Protein AF-A0A930AT06-F1 (afdb_monomer_lite)

Structure (mmCIF, N/CA/C/O backbone):
data_AF-A0A930AT06-F1
#
_entry.id   AF-A0A930AT06-F1
#
loop_
_atom_site.group_PDB
_atom_site.id
_atom_site.type_symbol
_atom_site.label_atom_id
_atom_site.label_alt_id
_atom_site.label_comp_id
_atom_site.label_asym_id
_atom_site.label_entity_id
_atom_site.label_seq_id
_atom_site.pdbx_PDB_ins_code
_atom_site.Cartn_x
_atom_site.Cartn_y
_atom_site.Cartn_z
_atom_site.occupancy
_atom_site.B_iso_or_equiv
_atom_site.auth_seq_id
_atom_site.auth_comp_id
_atom_site.auth_asym_id
_atom_site.auth_atom_id
_atom_site.pdbx_PDB_model_num
ATOM 1 N N . MET A 1 1 ? 22.405 -10.380 -41.514 1.00 41.34 1 MET A N 1
ATOM 2 C CA . MET A 1 1 ? 22.450 -8.928 -41.242 1.00 41.34 1 MET A CA 1
ATOM 3 C C . MET A 1 1 ? 21.525 -8.656 -40.066 1.00 41.34 1 MET A C 1
ATOM 5 O O . MET A 1 1 ? 20.326 -8.548 -40.269 1.00 41.34 1 MET A O 1
ATOM 9 N N . THR A 1 2 ? 22.052 -8.662 -38.842 1.00 42.28 2 THR A N 1
ATOM 10 C CA . THR A 1 2 ? 21.339 -8.215 -37.635 1.00 42.28 2 THR A CA 1
ATOM 11 C C . THR A 1 2 ? 21.706 -6.751 -37.441 1.00 42.28 2 THR A C 1
ATOM 13 O O . THR A 1 2 ? 22.835 -6.443 -37.078 1.00 42.28 2 THR A O 1
ATOM 16 N N . ALA A 1 3 ? 20.808 -5.849 -37.832 1.00 49.84 3 ALA A N 1
ATOM 17 C CA . ALA A 1 3 ? 20.995 -4.425 -37.603 1.00 49.84 3 ALA A CA 1
ATOM 18 C C . ALA A 1 3 ? 20.660 -4.138 -36.137 1.00 49.84 3 ALA A C 1
ATOM 20 O O . ALA A 1 3 ? 19.502 -4.260 -35.732 1.00 49.84 3 ALA A O 1
ATOM 21 N N . ASP A 1 4 ? 21.686 -3.805 -35.358 1.00 57.00 4 ASP A N 1
ATOM 22 C CA . ASP A 1 4 ? 21.564 -3.393 -33.967 1.00 57.00 4 ASP A CA 1
ATOM 23 C C . ASP A 1 4 ? 20.578 -2.228 -33.841 1.00 57.00 4 ASP A C 1
ATOM 25 O O . ASP A 1 4 ? 20.795 -1.126 -34.344 1.00 57.00 4 ASP A O 1
ATOM 29 N N . SER A 1 5 ? 19.476 -2.493 -33.141 1.00 58.97 5 SER A N 1
ATOM 30 C CA . SER A 1 5 ? 18.586 -1.482 -32.559 1.00 58.97 5 SER A CA 1
ATOM 31 C C . SER A 1 5 ? 18.809 -1.406 -31.043 1.00 58.97 5 SER A C 1
ATOM 33 O O . SER A 1 5 ? 17.868 -1.177 -30.285 1.00 58.97 5 SER A O 1
ATOM 35 N N . ASP A 1 6 ? 20.056 -1.611 -30.603 1.00 60.31 6 ASP A N 1
ATOM 36 C CA . ASP A 1 6 ? 20.442 -1.780 -29.195 1.00 60.31 6 ASP A CA 1
ATOM 37 C C . ASP A 1 6 ? 20.121 -0.565 -28.314 1.00 60.31 6 ASP A C 1
ATOM 39 O O . ASP A 1 6 ? 19.772 -0.716 -27.149 1.00 60.31 6 ASP A O 1
ATOM 43 N N . GLY A 1 7 ? 20.147 0.655 -28.862 1.00 59.22 7 GLY A N 1
ATOM 44 C CA . GLY A 1 7 ? 19.778 1.864 -28.112 1.00 59.22 7 GLY A CA 1
ATOM 45 C C . GLY A 1 7 ? 18.268 2.018 -27.872 1.00 59.22 7 GLY A C 1
ATOM 46 O O . GLY A 1 7 ? 17.852 2.523 -26.830 1.00 59.22 7 GLY A O 1
ATOM 47 N N . SER A 1 8 ? 17.433 1.558 -28.812 1.00 62.00 8 SER A N 1
ATOM 48 C CA . SER A 1 8 ? 15.970 1.582 -28.669 1.00 62.00 8 SER A CA 1
ATOM 49 C C . SER A 1 8 ? 15.480 0.448 -27.772 1.00 62.00 8 SER A C 1
ATOM 51 O O . SER A 1 8 ? 14.528 0.642 -27.017 1.00 62.00 8 SER A O 1
ATOM 53 N N . SER A 1 9 ? 16.101 -0.730 -27.849 1.00 78.31 9 SER A N 1
ATOM 54 C CA . SER A 1 9 ? 15.737 -1.882 -27.024 1.00 78.31 9 SER A CA 1
ATOM 55 C C . SER A 1 9 ? 16.129 -1.676 -25.559 1.00 78.31 9 SER A C 1
ATOM 57 O O . SER A 1 9 ? 15.321 -1.994 -24.690 1.00 78.31 9 SER A O 1
ATOM 59 N N . LEU A 1 10 ? 17.285 -1.059 -25.269 1.00 83.25 10 LEU A N 1
ATOM 60 C CA . LEU A 1 10 ? 17.705 -0.711 -23.901 1.00 83.25 10 LEU A CA 1
ATOM 61 C C . LEU A 1 10 ? 16.775 0.307 -23.237 1.00 83.25 10 LEU A C 1
ATOM 63 O O . LEU A 1 10 ? 16.359 0.107 -22.097 1.00 83.25 10 LEU A O 1
ATOM 67 N N . GLY A 1 11 ? 16.411 1.382 -23.944 1.00 87.69 11 GLY A N 1
ATOM 68 C CA . GLY A 1 11 ? 15.486 2.389 -23.415 1.00 87.69 11 GLY A CA 1
ATOM 69 C C . GLY A 1 11 ? 14.109 1.801 -23.097 1.00 87.69 11 GLY A C 1
ATOM 70 O O . GLY A 1 11 ? 13.550 2.067 -22.033 1.00 87.69 11 GLY A O 1
ATOM 71 N N . VAL A 1 12 ? 13.591 0.941 -23.980 1.00 87.81 12 VAL A N 1
ATOM 72 C CA . VAL A 1 12 ? 12.318 0.235 -23.773 1.00 87.81 12 VAL A CA 1
ATOM 73 C C . VAL A 1 12 ? 12.424 -0.806 -22.651 1.00 87.81 12 VAL A C 1
ATOM 75 O O . VAL A 1 12 ? 11.511 -0.896 -21.837 1.00 87.81 12 VAL A O 1
ATOM 78 N N . GLN A 1 13 ? 13.531 -1.548 -22.539 1.00 87.44 13 GLN A N 1
ATOM 79 C CA . GLN A 1 13 ? 13.757 -2.488 -21.432 1.00 87.44 13 GLN A CA 1
ATOM 80 C C . GLN A 1 13 ? 13.805 -1.779 -20.078 1.00 87.44 13 GLN A C 1
ATOM 82 O O . GLN A 1 13 ? 13.132 -2.216 -19.148 1.00 87.44 13 GLN A O 1
ATOM 87 N N . ILE A 1 14 ? 14.541 -0.669 -19.961 1.00 91.06 14 ILE A N 1
ATOM 88 C CA . ILE A 1 14 ? 14.592 0.120 -18.723 1.00 91.06 14 ILE A CA 1
ATOM 89 C C . ILE A 1 14 ? 13.206 0.674 -18.389 1.00 91.06 14 ILE A C 1
ATOM 91 O O . ILE A 1 14 ? 12.786 0.593 -17.238 1.00 91.06 14 ILE A O 1
ATOM 95 N N . LEU A 1 15 ? 12.466 1.181 -19.381 1.00 91.12 15 LEU A N 1
ATOM 96 C CA . LEU A 1 15 ? 11.097 1.658 -19.181 1.00 91.12 15 LEU A CA 1
ATOM 97 C C . LEU A 1 15 ? 10.188 0.547 -18.633 1.00 91.12 15 LEU A C 1
ATOM 99 O O . LEU A 1 15 ? 9.468 0.771 -17.663 1.00 91.12 15 LEU A O 1
ATOM 103 N N . ILE A 1 16 ? 10.248 -0.649 -19.226 1.00 90.31 16 ILE A N 1
ATOM 104 C CA . ILE A 1 16 ? 9.490 -1.821 -18.777 1.00 90.31 16 ILE A CA 1
ATOM 105 C C . ILE A 1 16 ? 9.897 -2.196 -17.350 1.00 90.31 16 ILE A C 1
ATOM 107 O O . ILE A 1 16 ? 9.023 -2.346 -16.505 1.00 90.31 16 ILE A O 1
ATOM 111 N N . ILE A 1 17 ? 11.194 -2.278 -17.038 1.00 91.38 17 ILE A N 1
ATOM 112 C CA . ILE A 1 17 ? 11.683 -2.605 -15.689 1.00 91.38 17 ILE A CA 1
ATOM 113 C C . ILE A 1 17 ? 11.196 -1.583 -14.663 1.00 91.38 17 ILE A C 1
ATOM 115 O O . ILE A 1 17 ? 10.721 -1.971 -13.598 1.00 91.38 17 ILE A O 1
ATOM 119 N N . VAL A 1 18 ? 11.276 -0.286 -14.967 1.00 94.56 18 VAL A N 1
ATOM 120 C CA . VAL A 1 18 ? 10.789 0.777 -14.078 1.00 94.56 18 VAL A CA 1
ATOM 121 C C . VAL A 1 18 ? 9.286 0.637 -13.850 1.00 94.56 18 VAL A C 1
ATOM 123 O O . VAL A 1 18 ? 8.829 0.750 -12.716 1.00 94.56 18 VAL A O 1
ATOM 126 N N . LEU A 1 19 ? 8.520 0.342 -14.900 1.00 92.62 19 LEU A N 1
ATOM 127 C CA . LEU A 1 19 ? 7.072 0.181 -14.813 1.00 92.62 19 LEU A CA 1
ATOM 128 C C . LEU A 1 19 ? 6.679 -1.070 -14.010 1.00 92.62 19 LEU A C 1
ATOM 130 O O . LEU A 1 19 ? 5.832 -0.984 -13.123 1.00 92.62 19 LEU A O 1
ATOM 134 N N . LEU A 1 20 ? 7.337 -2.207 -14.252 1.00 87.56 20 LEU A N 1
ATOM 135 C CA . LEU A 1 20 ? 7.144 -3.447 -13.490 1.00 87.56 20 LEU A CA 1
ATOM 136 C C . LEU A 1 20 ? 7.559 -3.282 -12.023 1.00 87.56 20 LEU A C 1
ATOM 138 O O . LEU A 1 20 ? 6.882 -3.782 -11.126 1.00 87.56 20 LEU A O 1
ATOM 142 N N . THR A 1 21 ? 8.640 -2.544 -11.769 1.00 90.06 21 THR A N 1
ATOM 143 C CA . THR A 1 21 ? 9.106 -2.219 -10.415 1.00 90.06 21 THR A CA 1
ATOM 144 C C . THR A 1 21 ? 8.109 -1.312 -9.702 1.00 90.06 21 THR A C 1
ATOM 146 O O . THR A 1 21 ? 7.804 -1.541 -8.537 1.00 90.06 21 THR A O 1
ATOM 149 N N . ALA A 1 22 ? 7.560 -0.308 -10.389 1.00 91.56 22 ALA A N 1
ATOM 150 C CA . ALA A 1 22 ? 6.541 0.577 -9.834 1.00 91.56 22 ALA A CA 1
ATOM 151 C C . ALA A 1 22 ? 5.249 -0.181 -9.497 1.00 91.56 22 ALA A C 1
ATOM 153 O O . ALA A 1 22 ? 4.666 0.054 -8.440 1.00 91.56 22 ALA A O 1
ATOM 154 N N . LEU A 1 23 ? 4.827 -1.120 -10.352 1.00 87.12 23 LEU A N 1
ATOM 155 C CA . LEU A 1 23 ? 3.694 -2.006 -10.072 1.00 87.12 23 LEU A CA 1
ATOM 156 C C . LEU A 1 23 ? 3.953 -2.882 -8.843 1.00 87.12 23 LEU A C 1
ATOM 158 O O . LEU A 1 23 ? 3.141 -2.888 -7.921 1.00 87.12 23 LEU A O 1
ATOM 162 N N . ASN A 1 24 ? 5.102 -3.558 -8.786 1.00 86.69 24 ASN A N 1
ATOM 163 C CA . ASN A 1 24 ? 5.491 -4.362 -7.625 1.00 86.69 24 ASN A CA 1
ATOM 164 C C . ASN A 1 24 ? 5.551 -3.520 -6.339 1.00 86.69 24 ASN A C 1
ATOM 166 O O . ASN A 1 24 ? 5.018 -3.920 -5.304 1.00 86.69 24 ASN A O 1
ATOM 170 N N . ALA A 1 25 ? 6.127 -2.318 -6.412 1.00 88.69 25 ALA A N 1
ATOM 171 C CA . ALA A 1 25 ? 6.183 -1.386 -5.292 1.00 88.69 25 ALA A CA 1
ATOM 172 C C . ALA A 1 25 ? 4.786 -0.920 -4.851 1.00 88.69 25 ALA A C 1
ATOM 174 O O . ALA A 1 25 ? 4.550 -0.785 -3.654 1.00 88.69 25 ALA A O 1
ATOM 175 N N . PHE A 1 26 ? 3.848 -0.705 -5.778 1.00 88.50 26 PHE A N 1
ATOM 176 C CA . PHE A 1 26 ? 2.468 -0.342 -5.453 1.00 88.50 26 PHE A CA 1
ATOM 177 C C . PHE A 1 26 ? 1.742 -1.465 -4.700 1.00 88.50 26 PHE A C 1
ATOM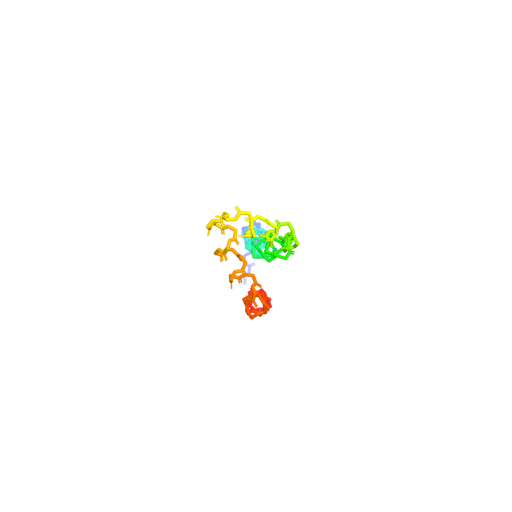 179 O O . PHE A 1 26 ? 1.133 -1.209 -3.660 1.00 88.50 26 PHE A O 1
ATOM 186 N N . PHE A 1 27 ? 1.842 -2.709 -5.180 1.00 83.62 27 PHE A N 1
ATOM 187 C CA . PHE A 1 27 ? 1.229 -3.857 -4.507 1.00 83.62 27 PHE A CA 1
ATOM 188 C C . PHE A 1 27 ? 1.859 -4.122 -3.135 1.00 83.62 27 PHE A C 1
ATOM 190 O O . PHE A 1 27 ? 1.135 -4.284 -2.154 1.00 83.62 27 PHE A O 1
ATOM 197 N N . SER A 1 28 ? 3.189 -4.059 -3.036 1.00 84.88 28 SER A N 1
ATOM 198 C CA . SER A 1 28 ? 3.901 -4.208 -1.763 1.00 84.88 28 SER A CA 1
ATOM 199 C C . SER A 1 28 ? 3.575 -3.073 -0.778 1.00 84.88 28 SER A C 1
ATOM 201 O O . SER A 1 28 ? 3.372 -3.312 0.411 1.00 84.88 28 SER A O 1
ATOM 203 N N . ALA A 1 29 ? 3.423 -1.833 -1.255 1.00 87.94 29 ALA A N 1
ATOM 204 C CA . ALA A 1 29 ? 2.996 -0.715 -0.415 1.00 87.94 29 ALA A CA 1
ATOM 205 C C . ALA A 1 29 ? 1.563 -0.893 0.112 1.00 87.94 29 ALA A C 1
ATOM 207 O O . ALA A 1 29 ? 1.296 -0.544 1.262 1.00 87.94 29 ALA A O 1
ATOM 208 N N . ALA A 1 30 ? 0.647 -1.443 -0.693 1.00 85.00 30 ALA A N 1
ATOM 209 C CA . ALA A 1 30 ? -0.716 -1.744 -0.259 1.00 85.00 30 ALA A CA 1
ATOM 210 C C . ALA A 1 30 ? -0.744 -2.827 0.834 1.00 85.00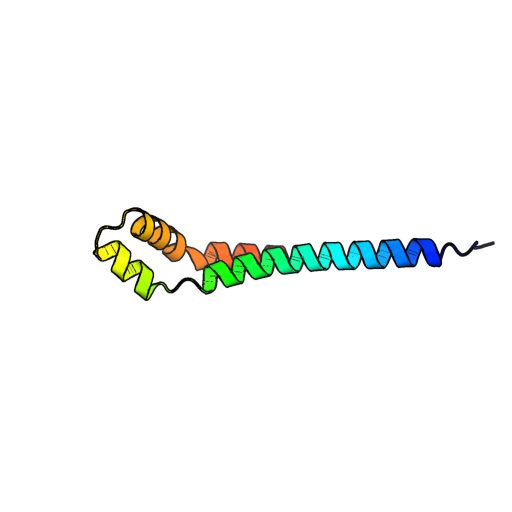 30 ALA A C 1
ATOM 212 O O . ALA A 1 30 ? -1.450 -2.668 1.830 1.00 85.00 30 ALA A O 1
ATOM 213 N N . GLU A 1 31 ? 0.066 -3.878 0.687 1.00 83.12 31 GLU A N 1
ATOM 214 C CA . GLU A 1 31 ? 0.249 -4.926 1.695 1.00 83.12 31 GLU A CA 1
ATOM 215 C C . GLU A 1 31 ? 0.791 -4.349 3.011 1.00 83.12 31 GLU A C 1
ATOM 217 O O . GLU A 1 31 ? 0.178 -4.509 4.068 1.00 83.12 31 GLU A O 1
ATOM 222 N N . ILE A 1 32 ? 1.891 -3.591 2.947 1.00 84.94 32 ILE A N 1
ATOM 223 C CA . ILE A 1 32 ? 2.511 -2.970 4.125 1.00 84.94 32 ILE A CA 1
ATOM 224 C C . ILE A 1 32 ? 1.558 -1.975 4.787 1.00 84.94 32 ILE A C 1
ATOM 226 O O . ILE A 1 32 ? 1.468 -1.948 6.012 1.00 84.94 32 ILE A O 1
ATOM 230 N N . ALA A 1 33 ? 0.819 -1.171 4.019 1.00 85.00 33 ALA A N 1
ATOM 231 C CA . ALA A 1 33 ? -0.171 -0.256 4.575 1.00 85.00 33 ALA A CA 1
ATOM 232 C C . ALA A 1 33 ? -1.229 -1.018 5.378 1.00 85.00 33 ALA A C 1
ATOM 234 O O . ALA A 1 33 ? -1.557 -0.603 6.488 1.00 85.00 33 ALA A O 1
ATOM 235 N N . PHE A 1 34 ? -1.697 -2.149 4.852 1.00 80.94 34 PHE A N 1
ATOM 236 C CA . PHE A 1 34 ? -2.690 -3.001 5.490 1.00 80.94 34 PHE A CA 1
ATOM 237 C C . PHE A 1 34 ? -2.143 -3.675 6.763 1.00 80.94 34 PHE A C 1
ATOM 239 O O . PHE A 1 34 ? -2.777 -3.601 7.815 1.00 80.94 34 PHE A O 1
ATOM 246 N N . VAL A 1 35 ? -0.933 -4.243 6.708 1.00 79.56 35 VAL A N 1
ATOM 247 C CA . VAL A 1 35 ? -0.239 -4.857 7.860 1.00 79.56 35 VAL A CA 1
ATOM 248 C C . VAL A 1 35 ? 0.137 -3.821 8.928 1.00 79.56 35 VAL A C 1
ATOM 250 O O . VAL A 1 35 ? 0.107 -4.114 10.121 1.00 79.56 35 VAL A O 1
ATOM 253 N N . SER A 1 36 ? 0.460 -2.587 8.531 1.00 84.06 36 SER A N 1
ATOM 254 C CA . SER A 1 36 ? 0.855 -1.511 9.453 1.00 84.06 36 SER A CA 1
ATOM 255 C C . SER A 1 36 ? -0.301 -0.955 10.288 1.00 84.06 36 SER A C 1
ATOM 257 O O . SER A 1 36 ? -0.071 -0.178 11.223 1.00 84.06 36 SER A O 1
ATOM 259 N N . ILE A 1 37 ? -1.550 -1.321 9.971 1.00 84.88 37 ILE A N 1
ATOM 260 C CA . ILE A 1 37 ? -2.699 -0.862 10.741 1.00 84.88 37 ILE A CA 1
ATOM 261 C C . ILE A 1 37 ? -2.598 -1.434 12.153 1.00 84.88 37 ILE A C 1
ATOM 263 O O . ILE A 1 37 ? -2.671 -2.637 12.387 1.00 84.88 37 ILE A O 1
ATOM 267 N N . ASN A 1 38 ? -2.483 -0.538 13.132 1.00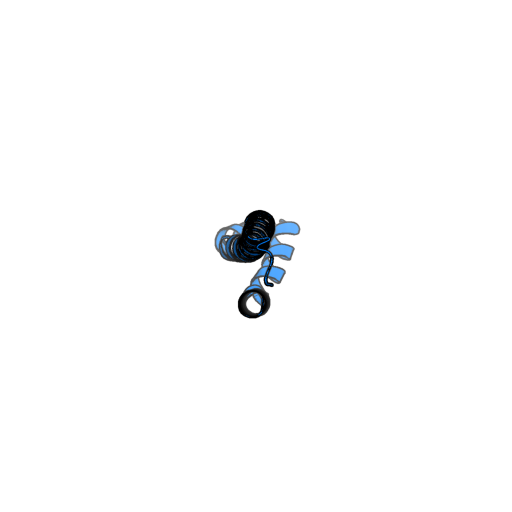 84.62 38 ASN A N 1
ATOM 268 C CA . ASN A 1 38 ? -2.454 -0.928 14.531 1.00 84.62 38 ASN A CA 1
ATOM 269 C C . ASN A 1 38 ? -3.859 -1.355 14.983 1.00 84.62 38 ASN A C 1
ATOM 271 O O . ASN A 1 38 ? -4.685 -0.519 15.371 1.00 84.62 38 ASN A O 1
ATOM 275 N N . GLN A 1 39 ? -4.108 -2.664 14.938 1.00 81.56 39 GLN A N 1
ATOM 276 C CA . GLN A 1 39 ? -5.379 -3.276 15.318 1.00 81.56 39 GLN A CA 1
ATOM 277 C C . GLN A 1 39 ? -5.803 -2.893 16.742 1.00 81.56 39 GLN A C 1
ATOM 279 O O . GLN A 1 39 ? -6.977 -2.625 16.963 1.00 81.56 39 GLN A O 1
ATOM 284 N N . GLY A 1 40 ? -4.863 -2.754 17.686 1.00 83.62 40 GLY A N 1
ATOM 285 C CA . GLY A 1 40 ? -5.163 -2.350 19.065 1.00 83.62 40 GLY A CA 1
ATOM 286 C C . GLY A 1 40 ? -5.740 -0.934 19.165 1.00 83.62 40 GLY A C 1
ATOM 287 O O . GLY A 1 40 ? -6.760 -0.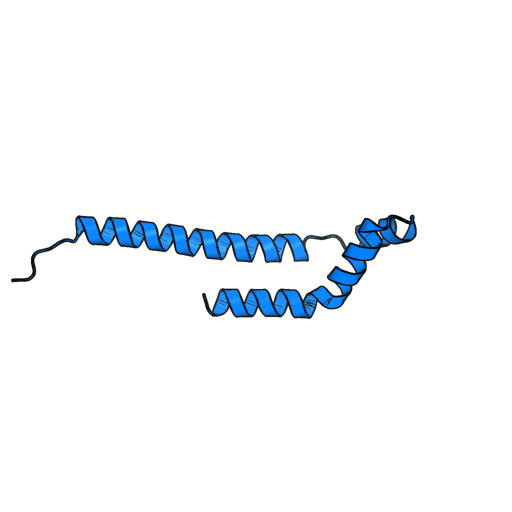719 19.817 1.00 83.62 40 GLY A O 1
ATOM 288 N N . LYS A 1 41 ? -5.152 0.032 18.445 1.00 85.38 41 LYS A N 1
ATOM 289 C CA . LYS A 1 41 ? -5.704 1.400 18.367 1.00 85.38 41 LYS A CA 1
ATOM 290 C C . LYS A 1 41 ? -7.055 1.432 17.651 1.00 85.38 41 LYS A C 1
ATOM 292 O O . LYS A 1 41 ? -7.915 2.240 17.993 1.00 85.38 41 LYS A O 1
ATOM 297 N N . MET A 1 42 ? -7.238 0.581 16.642 1.00 86.06 42 MET A N 1
ATOM 298 C CA . MET A 1 42 ? -8.481 0.533 15.874 1.00 86.06 42 MET A CA 1
ATOM 299 C C . MET A 1 42 ? -9.614 -0.153 16.647 1.00 86.06 42 MET A C 1
ATOM 301 O O . MET A 1 42 ? -10.751 0.305 16.586 1.00 86.06 42 MET A O 1
ATOM 305 N N . ALA A 1 43 ? -9.288 -1.156 17.464 1.00 84.75 43 ALA A N 1
ATOM 306 C CA . ALA A 1 43 ? -10.194 -1.780 18.422 1.00 84.75 43 ALA A CA 1
ATOM 307 C C . ALA A 1 43 ? -10.656 -0.805 19.498 1.00 84.75 43 ALA A C 1
ATOM 309 O O . ALA A 1 43 ? -11.847 -0.739 19.792 1.00 84.75 43 ALA A O 1
ATOM 310 N N . GLN A 1 44 ? -9.744 0.011 20.026 1.00 88.81 44 GLN A N 1
ATOM 311 C CA . GLN A 1 44 ? -10.098 1.047 20.992 1.00 88.81 44 GLN A CA 1
ATOM 312 C C . GLN A 1 44 ? -11.086 2.062 20.393 1.00 88.81 44 GLN A C 1
ATOM 314 O O . GLN A 1 44 ? -12.144 2.302 20.968 1.00 88.81 44 GLN A O 1
ATOM 319 N N . LYS A 1 45 ? -10.817 2.577 19.185 1.00 85.94 45 LYS A N 1
ATOM 320 C CA . LYS A 1 45 ? -11.747 3.485 18.483 1.00 85.94 45 LYS A CA 1
ATOM 321 C C . LYS A 1 45 ? -13.094 2.836 18.154 1.00 85.94 45 LYS A C 1
ATOM 323 O O . LYS A 1 45 ? -14.125 3.504 18.166 1.00 85.94 45 LYS A O 1
ATOM 328 N N . ALA A 1 46 ? -13.096 1.539 17.849 1.00 86.81 46 ALA A N 1
ATOM 329 C CA . ALA A 1 46 ? -14.320 0.786 17.615 1.00 86.81 46 ALA A CA 1
ATOM 330 C C . ALA A 1 46 ? -15.159 0.656 18.899 1.00 86.81 46 ALA A C 1
ATOM 332 O O . ALA A 1 46 ? -16.377 0.826 18.844 1.00 86.81 46 ALA A O 1
ATOM 333 N N . GLN A 1 47 ? -14.515 0.424 20.050 1.00 86.00 47 GLN A N 1
ATOM 334 C CA . GLN A 1 47 ? -15.167 0.404 21.366 1.00 86.00 47 GLN A CA 1
ATOM 335 C C . GLN A 1 47 ? -15.709 1.780 21.775 1.00 86.00 47 GLN A C 1
ATOM 337 O O . GLN A 1 47 ? -16.774 1.859 22.380 1.00 86.00 47 GLN A O 1
ATOM 342 N N . GLU A 1 48 ? -15.036 2.863 21.383 1.00 88.81 48 GLU A N 1
ATOM 343 C CA . GLU A 1 48 ? -15.501 4.247 21.574 1.00 88.81 48 GLU A CA 1
ATOM 344 C C . GLU A 1 48 ? -16.697 4.623 20.668 1.00 88.81 48 GLU A C 1
ATOM 346 O O . GLU A 1 48 ? -17.245 5.720 20.780 1.00 88.81 48 GLU A O 1
ATOM 351 N N . GLY A 1 49 ? -17.145 3.715 19.791 1.00 86.44 49 GLY A N 1
ATOM 352 C CA . GLY A 1 49 ? -18.342 3.884 18.965 1.00 86.44 49 GLY A CA 1
A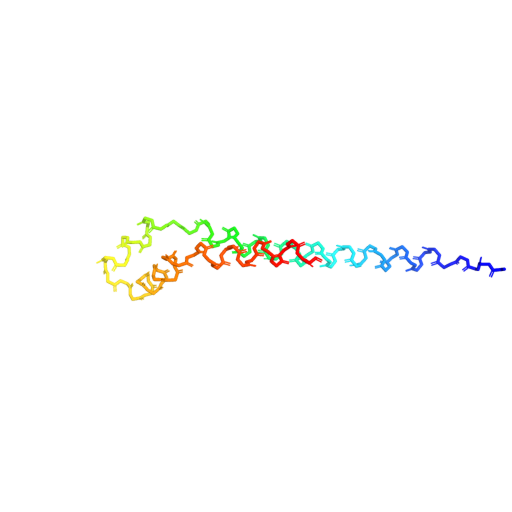TOM 353 C C . GLY A 1 49 ? -18.087 4.443 17.562 1.00 86.44 49 GLY A C 1
ATOM 354 O O . GLY A 1 49 ? -19.044 4.759 16.846 1.00 86.44 49 GLY A O 1
ATOM 355 N N . ASP A 1 50 ? -16.827 4.544 17.122 1.00 88.62 50 ASP A N 1
ATOM 356 C CA . ASP A 1 50 ? -16.516 4.968 15.757 1.00 88.62 50 ASP A CA 1
ATOM 357 C C . ASP A 1 50 ? -16.926 3.879 14.749 1.00 88.62 50 ASP A C 1
ATOM 359 O O . ASP A 1 50 ? -16.275 2.846 14.570 1.00 88.62 50 ASP A O 1
ATOM 363 N N . LYS A 1 51 ? -18.023 4.144 14.031 1.00 86.69 51 LYS A N 1
ATOM 364 C CA . LYS A 1 51 ? -18.574 3.260 12.991 1.00 86.69 51 LYS A CA 1
ATOM 365 C C . LYS A 1 51 ? -17.564 2.932 11.888 1.00 86.69 51 LYS A C 1
ATOM 367 O O . LYS A 1 51 ? -17.678 1.876 11.264 1.00 86.69 51 LYS A O 1
ATOM 372 N N . ARG A 1 52 ? -16.596 3.816 11.618 1.00 84.12 52 ARG A N 1
ATOM 373 C CA . ARG A 1 52 ? -15.531 3.571 10.637 1.00 84.12 52 ARG A CA 1
ATOM 374 C C . ARG A 1 52 ? -14.528 2.570 11.191 1.00 84.12 52 ARG A C 1
ATOM 376 O O . ARG A 1 52 ? -14.205 1.614 10.494 1.00 84.12 52 ARG A O 1
ATOM 383 N N . ALA A 1 53 ? -14.110 2.740 12.443 1.00 84.50 53 ALA A N 1
ATOM 384 C CA . ALA A 1 53 ? -13.189 1.826 13.112 1.00 84.50 53 ALA A CA 1
ATOM 385 C C . ALA A 1 53 ? -13.779 0.414 13.252 1.00 84.50 53 ALA A C 1
ATOM 387 O O . ALA A 1 53 ? -13.089 -0.556 12.963 1.00 84.50 53 ALA A O 1
ATOM 388 N N . ILE A 1 54 ? -15.074 0.292 13.573 1.00 83.88 54 ILE A N 1
ATOM 389 C CA . ILE A 1 54 ? -15.788 -1.001 13.608 1.00 83.88 54 ILE A CA 1
ATOM 390 C C . ILE A 1 54 ? -15.756 -1.690 12.235 1.00 83.88 54 ILE A C 1
ATOM 392 O O . ILE A 1 54 ? -15.534 -2.896 12.133 1.00 83.88 54 ILE A O 1
ATOM 396 N N . LYS A 1 55 ? -15.977 -0.926 11.158 1.00 83.06 55 LYS A N 1
ATOM 397 C CA . LYS A 1 55 ? -15.973 -1.464 9.793 1.00 83.06 55 LYS A CA 1
ATOM 398 C C . LYS A 1 55 ? -14.571 -1.917 9.381 1.00 83.06 55 LYS A C 1
ATOM 400 O O . LYS A 1 55 ? -14.426 -3.011 8.850 1.00 83.06 55 LYS A O 1
ATOM 405 N N . VAL A 1 56 ? -13.557 -1.103 9.677 1.00 83.88 56 VAL A N 1
ATOM 406 C CA . VAL A 1 56 ? -12.145 -1.427 9.436 1.00 83.88 56 VAL A CA 1
ATOM 407 C C . VAL A 1 56 ? -11.718 -2.651 10.250 1.00 83.88 56 VAL A C 1
ATOM 409 O O . VAL A 1 56 ? -11.075 -3.528 9.698 1.00 83.88 56 VAL A O 1
ATOM 412 N N . MET A 1 57 ? -12.136 -2.776 11.512 1.00 83.06 57 MET A N 1
ATOM 413 C CA . MET A 1 57 ? -11.873 -3.964 12.330 1.00 83.06 57 MET A CA 1
ATOM 414 C C . MET A 1 57 ? -12.437 -5.245 11.717 1.00 83.06 57 MET A C 1
ATOM 416 O O . MET A 1 57 ? -11.710 -6.222 11.637 1.00 83.06 57 MET A O 1
ATOM 420 N N . ARG A 1 58 ? -13.680 -5.238 11.216 1.00 79.12 58 ARG A N 1
ATOM 421 C CA . ARG A 1 58 ? -14.257 -6.410 10.522 1.00 79.12 58 ARG A CA 1
ATOM 422 C C . ARG A 1 58 ? -13.507 -6.790 9.242 1.00 79.12 58 ARG A C 1
ATOM 424 O O . ARG A 1 58 ? -13.445 -7.963 8.891 1.00 79.12 58 ARG A O 1
ATOM 431 N N . LEU A 1 59 ? -12.972 -5.795 8.534 1.00 76.31 59 LEU A N 1
ATOM 432 C CA . LEU A 1 59 ? -12.119 -5.999 7.359 1.00 76.31 59 LEU A CA 1
ATOM 433 C C . LEU A 1 59 ? -10.746 -6.568 7.749 1.00 76.31 59 LEU A C 1
ATOM 435 O O . LEU A 1 59 ? -10.231 -7.434 7.054 1.00 76.31 59 LEU A O 1
ATOM 439 N N . LEU A 1 60 ? -10.178 -6.106 8.864 1.00 75.69 60 LEU A N 1
ATOM 440 C CA . LEU A 1 60 ? -8.904 -6.589 9.404 1.00 75.69 60 LEU A CA 1
ATOM 441 C C . LEU A 1 60 ? -9.014 -7.988 10.024 1.00 75.69 60 LEU A C 1
ATOM 443 O O . LEU A 1 60 ? -8.050 -8.731 9.998 1.00 75.69 60 LEU A O 1
ATOM 447 N N . GLU A 1 61 ? -10.174 -8.369 10.553 1.00 74.31 61 GLU A N 1
ATOM 448 C CA . GLU A 1 61 ? -10.408 -9.695 11.145 1.00 74.31 61 GLU A CA 1
ATOM 449 C C . GLU A 1 61 ? -10.309 -10.831 10.106 1.00 74.31 61 GLU A C 1
ATOM 451 O O . GLU A 1 61 ? -10.019 -11.965 10.460 1.00 74.31 61 GLU A O 1
ATOM 456 N N . ASN A 1 62 ? -10.488 -10.511 8.818 1.00 68.75 62 ASN A N 1
ATOM 457 C CA . ASN A 1 62 ? -10.276 -11.420 7.683 1.00 68.75 62 ASN A CA 1
ATOM 458 C C . ASN A 1 62 ? -9.047 -11.010 6.845 1.00 68.75 62 ASN A C 1
ATOM 460 O O . ASN A 1 62 ? -8.960 -11.334 5.660 1.00 68.75 62 ASN A O 1
ATOM 464 N N . SER A 1 63 ? -8.107 -10.253 7.430 1.00 71.69 63 SER A N 1
ATOM 465 C CA . SER A 1 63 ? -6.943 -9.731 6.706 1.00 71.69 63 SER A CA 1
ATOM 466 C C . SER A 1 63 ? -6.052 -10.810 6.136 1.00 71.69 63 SER A C 1
ATOM 468 O O . SER A 1 63 ? -5.447 -10.600 5.094 1.00 71.69 63 SER A O 1
ATOM 470 N N . ASP A 1 64 ? -5.956 -11.945 6.818 1.00 75.38 64 ASP A N 1
ATOM 471 C CA . ASP A 1 64 ? -4.967 -12.971 6.504 1.00 75.38 64 ASP A CA 1
ATOM 472 C C . ASP A 1 64 ? -5.220 -13.591 5.124 1.00 75.38 64 ASP A C 1
ATOM 474 O O . ASP A 1 64 ? -4.286 -13.808 4.357 1.00 75.38 64 ASP A O 1
ATOM 478 N N . GLU A 1 65 ? -6.489 -13.775 4.752 1.00 74.25 65 GLU A N 1
ATOM 479 C CA . GLU A 1 65 ? -6.882 -14.281 3.432 1.00 74.25 65 GLU A CA 1
ATOM 480 C C . GLU A 1 65 ? -6.684 -13.224 2.328 1.00 74.25 65 GLU A C 1
ATOM 482 O O . GLU A 1 65 ? -6.258 -13.535 1.210 1.00 74.25 65 GLU A O 1
ATOM 487 N N . PHE A 1 66 ? -6.916 -11.947 2.653 1.00 76.19 66 PHE A N 1
ATOM 488 C CA . PHE A 1 66 ? -6.698 -10.830 1.732 1.00 76.19 66 PHE A CA 1
ATOM 489 C C . PHE A 1 66 ? -5.205 -10.592 1.459 1.00 76.19 66 PHE A C 1
ATOM 491 O O . PHE A 1 66 ? -4.798 -10.450 0.306 1.00 76.19 66 PHE A O 1
ATOM 498 N N . LEU A 1 67 ? -4.380 -10.611 2.508 1.00 76.38 67 LEU A N 1
ATOM 499 C CA . LEU A 1 67 ? -2.926 -10.480 2.419 1.00 76.38 67 LEU A CA 1
ATOM 500 C C . LEU A 1 67 ? -2.303 -11.666 1.678 1.00 76.38 67 LEU A C 1
ATOM 502 O O . LEU A 1 67 ? -1.508 -11.453 0.765 1.00 76.38 67 LEU A O 1
ATOM 506 N N . ALA A 1 68 ? -2.726 -12.898 1.979 1.00 81.19 68 ALA A N 1
ATOM 507 C CA . ALA A 1 68 ? -2.268 -14.085 1.257 1.00 81.19 68 ALA A CA 1
ATOM 508 C C . ALA A 1 68 ? -2.567 -13.993 -0.250 1.00 81.19 68 ALA A C 1
ATOM 510 O O . ALA A 1 68 ? -1.723 -14.339 -1.077 1.00 81.19 68 ALA A O 1
ATOM 511 N N . THR A 1 69 ? -3.737 -13.466 -0.623 1.00 80.75 69 THR A N 1
ATOM 512 C CA . THR A 1 69 ? -4.106 -13.260 -2.031 1.00 80.75 69 THR A CA 1
ATOM 513 C C . THR A 1 69 ? -3.211 -12.218 -2.716 1.00 80.75 69 THR A C 1
ATOM 515 O O . THR A 1 69 ? -2.780 -12.440 -3.848 1.00 80.75 69 THR A O 1
ATOM 518 N N . ILE A 1 70 ? -2.880 -11.108 -2.040 1.00 79.44 70 ILE A N 1
ATOM 519 C CA . ILE A 1 70 ? -1.945 -10.092 -2.562 1.00 79.44 70 ILE A CA 1
ATOM 520 C C . ILE A 1 70 ? -0.548 -10.690 -2.757 1.00 79.44 70 ILE A C 1
ATOM 522 O O . ILE A 1 70 ? 0.064 -10.482 -3.801 1.00 79.44 70 ILE A O 1
ATOM 526 N N . GLN A 1 71 ? -0.064 -11.478 -1.800 1.00 78.12 71 GLN A N 1
ATOM 527 C CA . GLN A 1 71 ? 1.261 -12.089 -1.863 1.00 78.12 71 GLN A CA 1
ATOM 528 C C . GLN A 1 71 ? 1.378 -13.119 -3.001 1.00 78.12 71 GLN A C 1
ATOM 530 O O . GLN A 1 71 ? 2.387 -13.162 -3.712 1.00 78.12 71 GLN A O 1
ATOM 535 N N . VAL A 1 72 ? 0.327 -13.916 -3.225 1.00 82.56 72 VAL A N 1
ATOM 536 C CA . VAL A 1 72 ? 0.232 -14.805 -4.393 1.00 82.56 72 VAL A CA 1
ATOM 537 C C . VAL A 1 72 ? 0.236 -13.980 -5.683 1.00 82.56 72 VAL A C 1
ATOM 539 O O . VAL A 1 72 ? 1.011 -14.284 -6.583 1.00 82.56 72 VAL A O 1
ATOM 542 N N . ALA A 1 73 ? -0.544 -12.899 -5.768 1.00 76.38 73 ALA A N 1
ATOM 543 C CA . ALA A 1 73 ? -0.570 -12.032 -6.947 1.00 76.38 73 ALA A CA 1
ATOM 544 C C . ALA A 1 73 ? 0.796 -11.387 -7.257 1.00 76.38 73 ALA A C 1
ATOM 546 O O . ALA A 1 73 ? 1.202 -11.400 -8.413 1.00 76.38 73 ALA A O 1
ATOM 547 N N . ILE A 1 74 ? 1.524 -10.892 -6.244 1.00 75.94 74 ILE A N 1
ATOM 548 C CA . ILE A 1 74 ? 2.897 -10.365 -6.390 1.00 75.94 74 ILE A CA 1
ATOM 549 C C . ILE A 1 74 ? 3.835 -11.448 -6.930 1.00 75.94 74 ILE A C 1
ATOM 551 O O . ILE A 1 74 ? 4.650 -11.183 -7.800 1.00 75.94 74 ILE A O 1
ATOM 555 N N . THR A 1 75 ? 3.703 -12.682 -6.442 1.00 79.00 75 THR A N 1
ATOM 556 C CA . THR A 1 75 ? 4.544 -13.808 -6.882 1.00 79.00 75 THR A CA 1
ATOM 557 C C . THR A 1 75 ? 4.299 -14.193 -8.348 1.00 79.00 75 THR A C 1
ATOM 559 O O . THR A 1 75 ? 5.199 -14.708 -9.007 1.00 79.00 75 THR A O 1
ATOM 562 N N . PHE A 1 76 ? 3.087 -13.970 -8.860 1.00 69.25 76 PHE A N 1
ATOM 563 C CA . PHE A 1 76 ? 2.712 -14.266 -10.247 1.00 69.25 76 PHE A CA 1
ATOM 564 C C . PHE A 1 76 ? 2.907 -13.086 -11.224 1.00 69.25 76 PHE A C 1
ATOM 566 O O . PHE A 1 76 ? 2.741 -13.300 -12.427 1.00 69.25 76 PHE A O 1
ATOM 573 N N . ALA A 1 77 ? 3.217 -11.876 -10.739 1.00 57.22 77 ALA A N 1
ATOM 574 C CA . ALA A 1 77 ? 3.405 -10.651 -11.531 1.00 57.22 77 ALA A CA 1
ATOM 575 C 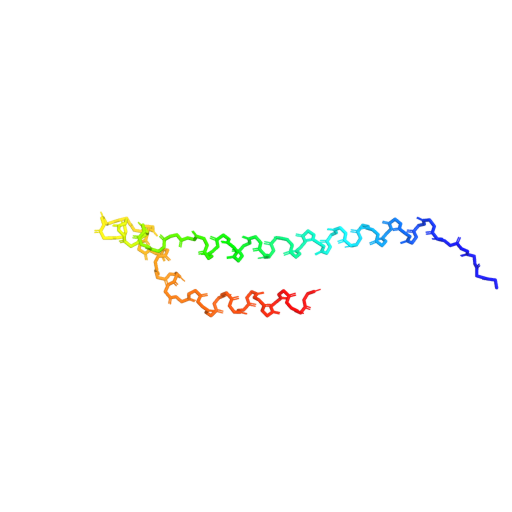C . ALA A 1 77 ? 4.869 -10.433 -11.942 1.00 57.22 77 ALA A C 1
ATOM 577 O O . ALA A 1 77 ? 5.085 -10.023 -13.106 1.00 57.22 77 ALA A O 1
#

pLDDT: mean 80.07, std 11.05, range [41.34, 94.56]

Foldseek 3Di:
DDDDPPVVVVVVVVVVVVVLVVVLVVLVVVLCVLVVPPLVVLVVVVVVPPPVSVVNNVVNVCVVVVSVVSVVVSVVD

Radius of gyration: 20.53 Å; chains: 1; bounding box: 41×20×63 Å

Sequence (77 aa):
MTADSDGSSLGVQILIIVLLTALNAFFSAAEIAFVSINQGKMAQKAQEGDKRAIKVMRLLENSDEFLATIQVAITFA

Secondary structure (DSSP, 8-state):
-----HHHHHHHHHHHHHHHHHHHHHHHHHHHHHHTS-HHHHHHHHHTT-HHHHHHHHHHTTHHHHHHHHHHHHHH-